Protein AF-A0A4Y2NHK0-F1 (afdb_monomer_lite)

Sequence (115 aa):
MLVKDMIKAMDRNEKLEVSVLVAINYVHKSWNSVSLQSVSNCFRHAGFIANAESEEILREDPEPLATLLQISNDKGCSVNDVNVFVNIDNDIAICSQATVKALISEFLEENKTVQ

Structure (mmCIF, N/CA/C/O backbone):
data_AF-A0A4Y2NHK0-F1
#
_entry.id   AF-A0A4Y2NHK0-F1
#
loop_
_atom_site.group_PDB
_atom_site.id
_atom_site.type_symbol
_atom_site.label_atom_id
_atom_site.label_alt_id
_atom_site.label_comp_id
_atom_site.label_asym_id
_atom_site.label_entity_id
_atom_site.label_seq_id
_atom_site.pdbx_PDB_ins_code
_atom_site.Cartn_x
_atom_site.Cartn_y
_atom_site.Cartn_z
_atom_site.occupancy
_atom_site.B_iso_or_equiv
_atom_site.auth_seq_id
_atom_site.auth_comp_id
_atom_site.auth_asym_id
_atom_site.auth_atom_id
_atom_site.pdbx_PDB_model_num
ATOM 1 N N . MET A 1 1 ? -1.826 -5.355 12.216 1.00 85.12 1 MET A N 1
ATOM 2 C CA . MET A 1 1 ? -1.639 -5.144 10.757 1.00 85.12 1 MET A CA 1
ATOM 3 C C . MET A 1 1 ? -3.022 -4.846 10.239 1.00 85.12 1 MET A C 1
ATOM 5 O O . MET A 1 1 ? -3.913 -5.582 10.644 1.00 85.12 1 MET A O 1
ATOM 9 N N . LEU A 1 2 ? -3.210 -3.794 9.438 1.00 93.81 2 LEU A N 1
ATOM 10 C CA . LEU A 1 2 ? -4.528 -3.194 9.181 1.00 93.81 2 LEU A CA 1
ATOM 11 C C . LEU A 1 2 ? -5.643 -4.228 8.954 1.00 93.81 2 LEU A C 1
ATOM 13 O O . LEU A 1 2 ? -6.621 -4.235 9.690 1.00 93.81 2 LEU A O 1
ATOM 17 N N . VAL A 1 3 ? -5.437 -5.170 8.030 1.00 93.31 3 VAL A N 1
ATOM 18 C CA . VAL A 1 3 ? -6.416 -6.224 7.705 1.00 93.31 3 VAL A CA 1
ATOM 19 C C . VAL A 1 3 ? -6.776 -7.092 8.916 1.00 93.31 3 VAL A C 1
ATOM 21 O O . VAL A 1 3 ? -7.946 -7.355 9.164 1.00 93.31 3 VAL A O 1
ATOM 24 N N . LYS A 1 4 ? -5.794 -7.504 9.726 1.00 93.06 4 LYS A N 1
ATOM 25 C CA . LYS A 1 4 ? -6.037 -8.307 10.938 1.00 93.06 4 LYS A CA 1
ATOM 26 C C . LYS A 1 4 ? -6.856 -7.537 11.973 1.00 93.06 4 LYS A C 1
ATOM 28 O O . LYS A 1 4 ? -7.693 -8.122 12.652 1.00 93.06 4 LYS A O 1
ATOM 33 N N . ASP A 1 5 ? -6.585 -6.246 12.117 1.00 95.06 5 ASP A N 1
ATOM 34 C CA . ASP A 1 5 ? -7.271 -5.402 13.094 1.00 95.06 5 ASP A CA 1
ATOM 35 C C . ASP A 1 5 ? -8.695 -5.062 12.610 1.00 95.06 5 ASP A C 1
ATOM 37 O O . ASP A 1 5 ? -9.623 -5.045 13.416 1.00 95.06 5 ASP A O 1
ATOM 41 N N . MET A 1 6 ? -8.888 -4.936 11.292 1.00 96.06 6 MET A N 1
ATOM 42 C CA . MET A 1 6 ? -10.195 -4.815 10.641 1.00 96.06 6 MET A CA 1
ATOM 43 C C . MET A 1 6 ? -11.053 -6.073 10.815 1.00 96.06 6 MET A C 1
ATOM 45 O O . MET A 1 6 ? -12.192 -5.954 11.252 1.00 96.06 6 MET A O 1
ATOM 49 N N . ILE A 1 7 ? -10.504 -7.269 10.559 1.00 97.06 7 ILE A N 1
ATOM 50 C CA . ILE A 1 7 ? -11.217 -8.544 10.774 1.00 97.06 7 ILE A CA 1
ATOM 51 C C . ILE A 1 7 ? -11.678 -8.649 12.229 1.00 97.06 7 ILE A C 1
ATOM 53 O O . ILE A 1 7 ? -12.846 -8.893 12.495 1.00 97.06 7 ILE A O 1
ATOM 57 N N . LYS A 1 8 ? -10.790 -8.357 13.184 1.00 97.00 8 LYS A N 1
ATOM 58 C CA . LYS A 1 8 ? -11.145 -8.371 14.607 1.00 97.00 8 LYS A CA 1
ATOM 59 C C . LYS A 1 8 ? -12.268 -7.393 14.959 1.00 97.00 8 LYS A C 1
ATOM 61 O O . LYS A 1 8 ? -13.030 -7.679 15.875 1.00 97.00 8 LYS A O 1
ATOM 66 N N . ALA A 1 9 ? -12.311 -6.215 14.336 1.00 97.00 9 ALA A N 1
ATOM 67 C CA . ALA A 1 9 ? -13.390 -5.253 14.553 1.00 97.00 9 ALA A CA 1
ATOM 68 C C . ALA A 1 9 ? -14.711 -5.780 13.976 1.00 97.00 9 ALA A C 1
ATOM 70 O O . ALA A 1 9 ? -15.726 -5.752 14.665 1.00 97.00 9 ALA A O 1
ATOM 71 N N . MET A 1 10 ? -14.673 -6.369 12.776 1.00 96.94 10 MET A N 1
ATOM 72 C CA . MET A 1 10 ? -15.831 -7.025 12.162 1.00 96.94 10 MET A CA 1
ATOM 73 C C . MET A 1 10 ? -16.367 -8.182 13.012 1.00 96.94 10 MET A C 1
ATOM 75 O O . MET A 1 10 ? -17.573 -8.262 13.216 1.00 96.94 10 MET A O 1
ATOM 79 N N . ASP A 1 11 ? -15.491 -9.024 13.568 1.00 97.94 11 ASP A N 1
ATOM 80 C CA . ASP A 1 11 ? -15.881 -10.137 14.447 1.00 97.94 11 ASP A CA 1
ATOM 81 C C . ASP A 1 11 ? -16.607 -9.651 15.713 1.00 97.94 11 ASP A C 1
ATOM 83 O O . ASP A 1 11 ? -17.450 -10.355 16.266 1.00 97.94 11 ASP A O 1
ATOM 87 N N . ARG A 1 12 ? -16.296 -8.431 16.172 1.00 97.50 12 ARG A N 1
ATOM 88 C CA . ARG A 1 12 ? -16.986 -7.764 17.288 1.00 97.50 12 ARG A CA 1
ATOM 89 C C . ARG A 1 12 ? -18.175 -6.907 16.846 1.00 97.50 12 ARG A C 1
ATOM 91 O O . ARG A 1 12 ? -18.821 -6.300 17.692 1.00 97.50 12 ARG A O 1
ATOM 98 N N . ASN A 1 13 ? -18.476 -6.865 15.548 1.00 96.44 13 ASN A N 1
ATOM 99 C CA . ASN A 1 13 ? -19.474 -5.988 14.939 1.00 96.44 13 ASN A CA 1
ATOM 100 C C . ASN A 1 13 ? -19.243 -4.492 15.251 1.00 96.44 13 ASN A C 1
ATOM 102 O O . ASN A 1 13 ? -20.179 -3.719 15.449 1.00 96.44 13 ASN A O 1
ATOM 106 N N . GLU A 1 14 ? -17.972 -4.091 15.308 1.00 96.88 14 GLU A N 1
ATOM 107 C CA . GLU A 1 14 ? -17.506 -2.732 15.578 1.00 96.88 14 GLU A CA 1
ATOM 108 C C . GLU A 1 14 ? -16.904 -2.096 14.319 1.00 96.88 14 GLU A C 1
ATOM 110 O O . GLU A 1 14 ? -16.338 -2.768 13.452 1.00 96.88 14 GLU A O 1
ATOM 115 N N . LYS A 1 15 ? -16.950 -0.762 14.246 1.00 94.94 15 LYS A N 1
ATOM 116 C CA . LYS A 1 15 ? -16.211 -0.005 13.234 1.00 94.94 15 LYS A CA 1
ATOM 117 C C . LYS A 1 15 ? -14.749 0.134 13.660 1.00 94.94 15 LYS A C 1
ATOM 119 O O . LYS A 1 15 ? -14.462 0.502 14.796 1.00 94.94 15 LYS A O 1
ATOM 124 N N . LEU A 1 16 ? -13.820 -0.110 12.736 1.00 96.25 16 LEU A N 1
ATOM 125 C CA . LEU A 1 16 ? -12.407 0.177 12.972 1.00 96.25 16 LEU A CA 1
ATOM 126 C C . LEU A 1 16 ? -12.160 1.687 12.859 1.00 96.25 16 LEU A C 1
ATOM 128 O O . LEU A 1 16 ? -12.289 2.262 11.778 1.00 96.25 16 LEU A O 1
ATOM 132 N N . GLU A 1 17 ? -11.754 2.311 13.960 1.00 95.44 17 GLU A N 1
ATOM 133 C CA . GLU A 1 17 ? -11.247 3.683 13.966 1.00 95.44 17 GLU A CA 1
ATOM 134 C C . GLU A 1 17 ? -9.717 3.685 13.959 1.00 95.44 17 GLU A C 1
ATOM 136 O O . GLU A 1 17 ? -9.068 2.992 14.744 1.00 95.44 17 GLU A O 1
ATOM 141 N N . VAL A 1 18 ? -9.128 4.459 13.044 1.00 95.12 18 VAL A N 1
ATOM 142 C CA . VAL A 1 18 ? -7.677 4.526 12.838 1.00 95.12 18 VAL A CA 1
ATOM 143 C C . VAL A 1 18 ? -7.250 5.986 12.833 1.00 95.12 18 VAL A C 1
ATOM 145 O O . VAL A 1 18 ? -7.690 6.763 11.989 1.00 95.12 18 VAL A O 1
ATOM 148 N N . SER A 1 19 ? -6.369 6.366 13.758 1.00 97.12 19 SER A N 1
ATOM 149 C CA . SER A 1 19 ? -5.748 7.691 13.738 1.00 97.12 19 SER A CA 1
ATOM 150 C C . SER A 1 19 ? -4.664 7.777 12.662 1.00 97.12 19 SER A C 1
ATOM 152 O O . SER A 1 19 ? -4.089 6.764 12.257 1.00 97.12 19 SER A O 1
ATOM 154 N N . VAL A 1 20 ? -4.319 8.999 12.243 1.00 97.31 20 VAL A N 1
ATOM 155 C CA . VAL A 1 20 ? -3.266 9.245 11.239 1.00 97.31 20 VAL A CA 1
ATOM 156 C C . VAL A 1 20 ? -1.949 8.556 11.619 1.00 97.31 20 VAL A C 1
ATOM 158 O O . VAL A 1 20 ? -1.335 7.890 10.789 1.00 97.31 20 VAL A O 1
ATOM 161 N N . LEU A 1 21 ? -1.542 8.634 12.889 1.00 96.88 21 LEU A N 1
ATOM 162 C CA . LEU A 1 21 ? -0.309 8.001 13.366 1.00 96.88 21 LEU A CA 1
ATOM 163 C C . LEU A 1 21 ? -0.354 6.468 13.248 1.00 96.88 21 LEU A C 1
ATOM 165 O O . LEU A 1 21 ? 0.633 5.839 12.861 1.00 96.88 21 LEU A O 1
ATOM 169 N N . VAL A 1 22 ? -1.501 5.856 13.555 1.00 95.88 22 VAL A N 1
ATOM 170 C CA . VAL A 1 22 ? -1.682 4.404 13.429 1.00 95.88 22 VAL A CA 1
ATOM 171 C C . VAL A 1 22 ? -1.677 3.988 11.956 1.00 95.88 22 VAL A C 1
ATOM 173 O O . VAL A 1 22 ? -1.050 2.983 11.619 1.00 95.88 22 VAL A O 1
ATOM 176 N N . ALA A 1 23 ? -2.288 4.781 11.071 1.00 96.00 23 ALA A N 1
ATOM 177 C CA . ALA A 1 23 ? -2.248 4.551 9.629 1.00 96.00 23 ALA A CA 1
ATOM 178 C C . ALA A 1 23 ? -0.808 4.581 9.086 1.00 96.00 23 ALA A C 1
ATOM 180 O O . ALA A 1 23 ? -0.395 3.641 8.407 1.00 96.00 23 ALA A O 1
ATOM 181 N N . ILE A 1 24 ? -0.008 5.587 9.463 1.00 96.81 24 ILE A N 1
ATOM 182 C CA . ILE A 1 24 ? 1.414 5.679 9.083 1.00 96.81 24 ILE A CA 1
ATOM 183 C C . ILE A 1 24 ? 2.184 4.444 9.562 1.00 96.81 24 ILE A C 1
ATOM 185 O O . ILE A 1 24 ? 2.946 3.842 8.806 1.00 96.81 24 ILE A O 1
ATOM 189 N N . ASN A 1 25 ? 1.951 4.009 10.801 1.00 95.56 25 ASN A N 1
ATOM 190 C CA . ASN A 1 25 ? 2.588 2.810 11.337 1.00 95.56 25 ASN A CA 1
ATOM 191 C C . ASN A 1 25 ? 2.182 1.535 10.572 1.00 95.56 25 ASN A C 1
ATOM 193 O O . ASN A 1 25 ? 3.010 0.641 10.387 1.00 95.56 25 ASN A O 1
ATOM 197 N N . TYR A 1 26 ? 0.931 1.428 10.109 1.00 96.00 26 TYR A N 1
ATOM 198 C CA . TYR A 1 26 ? 0.518 0.320 9.246 1.00 96.00 26 TYR A CA 1
ATOM 199 C C . TYR A 1 26 ? 1.239 0.335 7.903 1.00 96.00 26 TYR A C 1
ATOM 201 O O . TYR A 1 26 ? 1.706 -0.725 7.483 1.00 96.00 26 TYR A O 1
ATOM 209 N N . VAL A 1 27 ? 1.374 1.499 7.263 1.00 94.44 27 VAL A N 1
ATOM 210 C CA . VAL A 1 27 ? 2.118 1.641 6.002 1.00 94.44 27 VAL A CA 1
ATOM 211 C C . VAL A 1 27 ? 3.574 1.234 6.201 1.00 94.44 27 VAL A C 1
ATOM 213 O O . VAL A 1 27 ? 4.055 0.359 5.489 1.00 94.44 27 VAL A O 1
ATOM 216 N N . HIS A 1 28 ? 4.239 1.772 7.226 1.00 94.75 28 HIS A N 1
ATOM 217 C CA . HIS A 1 28 ? 5.633 1.455 7.536 1.00 94.75 28 HIS A CA 1
ATOM 218 C C . HIS A 1 28 ? 5.855 -0.050 7.749 1.00 94.75 28 HIS A C 1
ATOM 220 O O . HIS A 1 28 ? 6.745 -0.650 7.151 1.00 94.75 28 HIS A O 1
ATOM 226 N N . LYS A 1 29 ? 5.008 -0.696 8.562 1.00 92.38 29 LYS A N 1
ATOM 227 C CA . LYS A 1 29 ? 5.100 -2.145 8.798 1.00 92.38 29 LYS A CA 1
ATOM 228 C C . LYS A 1 29 ? 4.831 -2.964 7.539 1.00 92.38 29 LYS A C 1
ATOM 230 O O . LYS A 1 29 ? 5.487 -3.980 7.342 1.00 92.38 29 LYS A O 1
ATOM 235 N N . SER A 1 30 ? 3.870 -2.540 6.721 1.00 91.12 30 SER A N 1
ATOM 236 C CA . SER A 1 30 ? 3.527 -3.239 5.480 1.00 91.12 30 SER A CA 1
ATOM 237 C C . SER A 1 30 ? 4.676 -3.135 4.483 1.00 91.12 30 SER A C 1
ATOM 239 O O . SER A 1 30 ? 5.117 -4.158 3.970 1.00 91.12 30 SER A O 1
ATOM 241 N N . TRP A 1 31 ? 5.229 -1.935 4.293 1.00 91.75 31 TRP A N 1
ATOM 242 C CA . TRP A 1 31 ? 6.360 -1.694 3.400 1.00 91.75 31 TRP A CA 1
ATOM 243 C C . TRP A 1 31 ? 7.594 -2.506 3.793 1.00 91.75 31 TRP A C 1
ATOM 245 O O . TRP A 1 31 ? 8.149 -3.215 2.963 1.00 91.75 31 TRP A O 1
ATOM 255 N N . ASN A 1 32 ? 7.955 -2.514 5.077 1.00 92.75 32 ASN A N 1
ATOM 256 C CA . ASN A 1 32 ? 9.109 -3.281 5.559 1.00 92.75 32 ASN A CA 1
ATOM 257 C C . ASN A 1 32 ? 8.932 -4.805 5.462 1.00 92.75 32 ASN A C 1
ATOM 259 O O . ASN A 1 32 ? 9.895 -5.543 5.644 1.00 92.75 32 ASN A O 1
ATOM 263 N N . SER A 1 33 ? 7.713 -5.288 5.214 1.00 88.94 33 SER A N 1
ATOM 264 C CA . SER A 1 33 ? 7.444 -6.708 4.963 1.00 88.94 33 SER A CA 1
ATOM 265 C C . SER A 1 33 ? 7.453 -7.077 3.476 1.00 88.94 33 SER A C 1
ATOM 267 O O . SER A 1 33 ? 7.381 -8.260 3.140 1.00 88.94 33 SER A O 1
ATOM 269 N N . VAL A 1 34 ? 7.541 -6.089 2.578 1.00 90.12 34 VAL A N 1
ATOM 270 C CA . VAL A 1 34 ? 7.663 -6.323 1.138 1.00 90.12 34 VAL A CA 1
ATOM 271 C C . VAL A 1 34 ? 9.075 -6.816 0.839 1.00 90.12 34 VAL A C 1
ATOM 273 O O . VAL A 1 34 ? 10.059 -6.139 1.120 1.00 90.12 34 VAL A O 1
ATOM 276 N N . SER A 1 35 ? 9.170 -8.004 0.248 1.00 90.06 35 SER A N 1
ATOM 277 C CA . SER A 1 35 ? 10.423 -8.549 -0.267 1.00 90.06 35 SER A CA 1
ATOM 278 C C . SER A 1 35 ? 10.536 -8.328 -1.773 1.00 90.06 35 SER A C 1
ATOM 280 O O . SER A 1 35 ? 9.538 -8.108 -2.465 1.00 90.06 35 SER A O 1
ATOM 282 N N . LEU A 1 36 ? 11.751 -8.472 -2.299 1.00 87.94 36 LEU A N 1
ATOM 283 C CA . LEU A 1 36 ? 12.018 -8.459 -3.738 1.00 87.94 36 LEU A CA 1
ATOM 284 C C . LEU A 1 36 ? 11.156 -9.485 -4.492 1.00 87.94 36 LEU A C 1
ATOM 286 O O . LEU A 1 36 ? 10.620 -9.192 -5.559 1.00 87.94 36 LEU A O 1
ATOM 290 N N . GLN A 1 37 ? 10.933 -10.656 -3.886 1.00 88.56 37 GLN A N 1
ATOM 291 C CA . GLN A 1 37 ? 10.048 -11.681 -4.433 1.00 88.56 37 GLN A CA 1
ATOM 292 C C . GLN A 1 37 ? 8.594 -11.202 -4.521 1.00 88.56 37 GLN A C 1
ATOM 294 O O . GLN A 1 37 ? 7.924 -11.458 -5.521 1.00 88.56 37 GLN A O 1
ATOM 299 N N . SER A 1 38 ? 8.098 -10.503 -3.494 1.00 88.31 38 SER A N 1
ATOM 300 C CA . SER A 1 38 ? 6.746 -9.935 -3.505 1.00 88.31 38 SER A CA 1
ATOM 301 C C . SER A 1 38 ? 6.593 -8.890 -4.611 1.00 88.31 38 SER A C 1
ATOM 303 O O . SER A 1 38 ? 5.593 -8.915 -5.322 1.00 88.31 38 SER A O 1
ATOM 305 N N . VAL A 1 39 ? 7.597 -8.030 -4.812 1.00 87.38 39 VAL A N 1
ATOM 306 C CA . VAL A 1 39 ? 7.610 -7.051 -5.913 1.00 87.38 39 VAL A CA 1
ATOM 307 C C . VAL A 1 39 ? 7.610 -7.759 -7.269 1.00 87.38 39 VAL A C 1
ATOM 309 O O . VAL A 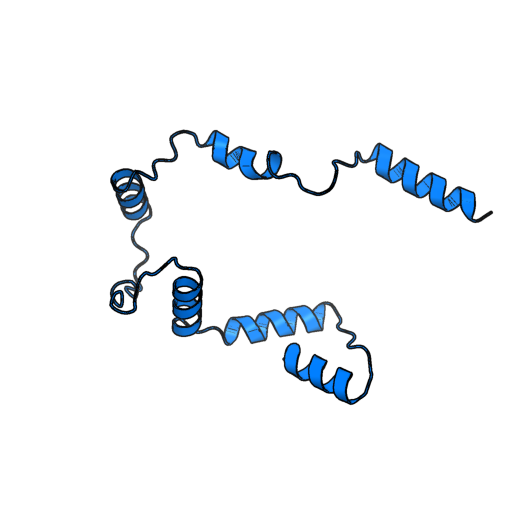1 39 ? 6.740 -7.488 -8.094 1.00 87.38 39 VAL A O 1
ATOM 312 N N . SER A 1 40 ? 8.512 -8.720 -7.479 1.00 84.19 40 SER A N 1
ATOM 313 C CA . SER A 1 40 ? 8.587 -9.509 -8.717 1.00 84.19 40 SER A CA 1
ATOM 314 C C . SER A 1 40 ? 7.253 -10.199 -9.043 1.00 84.19 40 SER A C 1
ATOM 316 O O . SER A 1 40 ? 6.750 -10.120 -10.167 1.00 84.19 40 SER A O 1
ATOM 318 N N . ASN A 1 41 ? 6.603 -10.792 -8.036 1.00 86.00 41 ASN A N 1
ATOM 319 C CA . ASN A 1 41 ? 5.283 -11.400 -8.189 1.00 86.00 41 ASN A CA 1
ATOM 320 C C . ASN A 1 41 ? 4.213 -10.390 -8.634 1.00 86.00 41 ASN A C 1
ATOM 322 O O . ASN A 1 41 ? 3.407 -10.722 -9.503 1.00 86.00 41 ASN A O 1
ATOM 326 N N . CYS A 1 42 ? 4.216 -9.168 -8.090 1.00 86.12 42 CYS A N 1
ATOM 327 C CA . CYS A 1 42 ? 3.294 -8.109 -8.507 1.00 86.12 42 CYS A CA 1
ATOM 328 C C . CYS A 1 42 ? 3.491 -7.724 -9.980 1.00 86.12 42 CYS A C 1
ATOM 330 O O . CYS A 1 42 ? 2.516 -7.686 -10.728 1.00 86.12 42 CYS A O 1
ATOM 332 N N . PHE A 1 43 ? 4.734 -7.496 -10.417 1.00 84.19 43 PHE A N 1
ATOM 333 C CA . PHE A 1 43 ? 5.034 -7.154 -11.814 1.00 84.19 43 PHE A CA 1
ATOM 334 C C . PHE A 1 43 ? 4.628 -8.273 -12.780 1.00 84.19 43 PHE A C 1
ATOM 336 O O . PHE A 1 43 ? 4.043 -8.010 -13.831 1.00 84.19 43 PHE A O 1
ATOM 343 N N . ARG A 1 44 ? 4.859 -9.532 -12.394 1.00 84.12 44 ARG A N 1
ATOM 344 C CA . ARG A 1 44 ? 4.404 -10.702 -13.151 1.00 84.12 44 ARG A CA 1
ATOM 345 C C . ARG A 1 44 ? 2.879 -10.766 -13.264 1.00 84.12 44 ARG A C 1
ATOM 347 O O . ARG A 1 44 ? 2.365 -10.950 -14.361 1.00 84.12 44 ARG A O 1
ATOM 354 N N . HIS A 1 45 ? 2.142 -10.593 -12.166 1.00 84.69 45 HIS A N 1
ATOM 355 C CA . HIS A 1 45 ? 0.673 -10.633 -12.193 1.00 84.69 45 HIS A CA 1
ATOM 356 C C . HIS A 1 45 ? 0.032 -9.450 -12.920 1.00 84.69 45 HIS A C 1
ATOM 358 O O . HIS A 1 45 ? -1.033 -9.613 -13.507 1.00 84.69 45 HIS A O 1
ATOM 364 N N . ALA A 1 46 ? 0.685 -8.290 -12.933 1.00 85.44 46 ALA A N 1
ATOM 365 C CA . ALA A 1 46 ? 0.259 -7.144 -13.729 1.00 85.44 46 ALA A CA 1
ATOM 366 C C . ALA A 1 46 ? 0.583 -7.287 -15.232 1.00 85.44 46 ALA A C 1
ATOM 368 O O . ALA A 1 46 ? 0.223 -6.416 -16.017 1.00 85.44 46 ALA A O 1
ATOM 369 N N . GLY A 1 47 ? 1.242 -8.378 -15.644 1.00 80.12 47 GLY A N 1
ATOM 370 C CA . GLY A 1 47 ? 1.563 -8.656 -17.045 1.00 80.12 47 GLY A CA 1
ATOM 371 C C . GLY A 1 47 ? 2.818 -7.951 -17.564 1.00 80.12 47 GLY A C 1
ATOM 372 O O . GLY A 1 47 ? 3.092 -8.021 -18.758 1.00 80.12 47 GLY A O 1
ATOM 373 N N . PHE A 1 48 ? 3.605 -7.308 -16.693 1.00 77.75 48 PHE A N 1
ATOM 374 C CA . PHE A 1 48 ? 4.877 -6.684 -17.080 1.00 77.75 48 PHE A CA 1
ATOM 375 C C . PHE A 1 48 ? 5.993 -7.709 -17.320 1.00 77.75 48 PHE A C 1
ATOM 377 O O . PHE A 1 48 ? 6.937 -7.419 -18.047 1.00 77.75 48 PHE A O 1
ATOM 384 N N . ILE A 1 49 ? 5.893 -8.902 -16.723 1.00 72.38 49 ILE A N 1
ATOM 385 C CA . ILE A 1 49 ? 6.856 -9.997 -16.910 1.00 72.38 49 ILE A CA 1
ATOM 386 C C . ILE A 1 49 ? 6.115 -11.202 -17.495 1.00 72.38 49 ILE A C 1
ATOM 388 O O . ILE A 1 49 ? 5.293 -11.824 -16.818 1.00 72.38 49 ILE A O 1
ATOM 392 N N . ALA A 1 50 ? 6.411 -11.535 -18.753 1.00 59.41 50 ALA A N 1
ATOM 393 C CA . ALA A 1 50 ? 5.880 -12.714 -19.427 1.00 59.41 50 ALA A CA 1
ATOM 394 C C . ALA A 1 50 ? 6.712 -13.953 -19.048 1.00 59.41 50 ALA A C 1
ATOM 396 O O . ALA A 1 50 ? 7.803 -14.154 -19.565 1.00 59.41 50 ALA A O 1
ATOM 397 N N . ASN A 1 51 ? 6.163 -14.791 -18.163 1.00 59.62 51 ASN A N 1
ATOM 398 C CA . ASN A 1 51 ? 6.713 -16.077 -17.713 1.00 59.62 51 ASN A CA 1
ATOM 399 C C . ASN A 1 51 ? 8.042 -16.048 -16.922 1.00 59.62 51 ASN A C 1
ATOM 401 O O . ASN A 1 51 ? 8.866 -15.145 -17.002 1.00 59.62 51 ASN A O 1
ATOM 405 N N . ALA A 1 52 ? 8.195 -17.071 -16.075 1.00 53.72 52 ALA A N 1
ATOM 406 C CA . ALA A 1 52 ? 9.151 -17.167 -14.969 1.00 53.72 52 ALA A CA 1
ATOM 407 C C . ALA A 1 52 ? 10.621 -17.415 -15.367 1.00 53.72 52 ALA A C 1
ATOM 409 O O . ALA A 1 52 ? 11.441 -17.653 -14.490 1.00 53.72 52 ALA A O 1
ATOM 410 N N . GLU A 1 53 ? 10.966 -17.360 -16.653 1.00 51.22 53 GLU A N 1
ATOM 411 C CA . GLU A 1 53 ? 12.347 -17.586 -17.118 1.00 51.22 53 GLU A CA 1
ATOM 412 C C . GLU A 1 53 ? 13.207 -16.311 -17.081 1.00 51.22 53 GLU A C 1
ATOM 414 O O . GLU A 1 53 ? 14.416 -16.353 -17.273 1.00 51.22 53 GLU A O 1
ATOM 419 N N . SER A 1 54 ? 12.599 -15.167 -16.765 1.00 53.56 54 SER A N 1
ATOM 420 C CA . SER A 1 54 ? 13.276 -13.883 -16.585 1.00 53.56 54 SER A CA 1
ATOM 421 C C . SER A 1 54 ? 13.835 -13.731 -15.155 1.00 53.56 54 SER A C 1
ATOM 423 O O . SER A 1 54 ? 13.517 -12.771 -14.450 1.00 53.56 54 SER A O 1
ATOM 425 N N . GLU A 1 55 ? 14.675 -14.663 -14.698 1.00 50.34 55 GLU A N 1
ATOM 426 C CA . GLU A 1 55 ? 15.479 -14.472 -13.471 1.00 50.34 55 GLU A CA 1
ATOM 42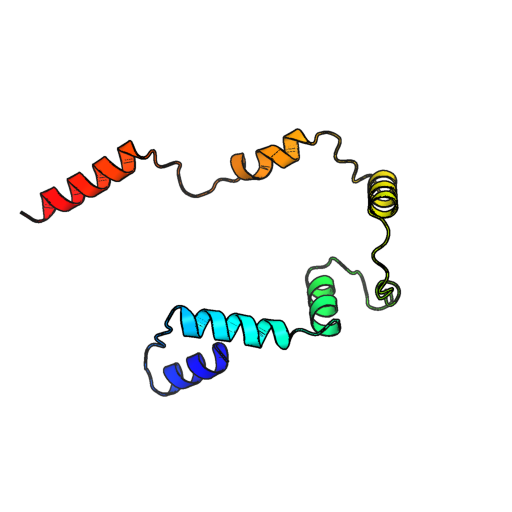7 C C . GLU A 1 55 ? 16.614 -13.443 -13.659 1.00 50.34 55 GLU A C 1
ATOM 429 O O . GLU A 1 55 ? 17.266 -13.045 -12.696 1.00 50.34 55 GLU A O 1
ATOM 434 N N . GLU A 1 56 ? 16.836 -12.946 -14.879 1.00 50.91 56 GLU A N 1
ATOM 435 C CA . GLU A 1 56 ? 17.990 -12.094 -15.195 1.00 50.91 56 GLU A CA 1
ATOM 436 C C . GLU A 1 56 ? 17.853 -10.621 -14.752 1.00 50.91 56 GLU A C 1
ATOM 438 O O . GLU A 1 56 ? 18.820 -9.867 -14.815 1.00 50.91 56 GLU A O 1
ATOM 443 N N . ILE A 1 57 ? 16.688 -10.195 -14.244 1.00 51.41 57 ILE A N 1
ATOM 444 C CA . ILE A 1 57 ? 16.451 -8.789 -13.845 1.00 51.41 57 ILE A CA 1
ATOM 445 C C . ILE A 1 57 ? 16.966 -8.492 -12.420 1.00 51.41 57 ILE A C 1
ATOM 447 O O . ILE A 1 57 ? 17.005 -7.343 -11.993 1.00 51.41 57 ILE A O 1
ATOM 451 N N . LEU A 1 58 ? 17.430 -9.495 -11.668 1.00 47.62 58 LEU A N 1
ATOM 452 C CA . LEU A 1 58 ? 17.960 -9.301 -10.310 1.00 47.62 58 LEU A CA 1
ATOM 453 C C . LEU A 1 58 ? 19.441 -8.889 -10.270 1.00 47.62 58 LEU A C 1
ATOM 455 O O . LEU A 1 58 ? 20.139 -9.195 -9.303 1.00 47.62 58 LEU A O 1
ATOM 459 N N . ARG A 1 59 ? 19.952 -8.198 -11.296 1.00 51.47 59 ARG A N 1
ATOM 460 C CA . ARG A 1 59 ? 21.234 -7.502 -11.141 1.00 51.47 59 ARG A CA 1
ATOM 461 C C . ARG A 1 59 ? 20.976 -6.227 -10.347 1.00 51.47 59 ARG A C 1
ATOM 463 O O . ARG A 1 59 ? 20.309 -5.314 -10.809 1.00 51.47 59 ARG A O 1
ATOM 470 N N . GLU A 1 60 ? 21.499 -6.220 -9.127 1.00 51.62 60 GLU A N 1
ATOM 471 C CA . GLU A 1 60 ? 21.419 -5.144 -8.132 1.00 51.62 60 GLU A CA 1
ATOM 472 C C . GLU A 1 60 ? 22.141 -3.850 -8.544 1.00 51.62 60 GLU A C 1
ATOM 474 O O . GLU A 1 60 ? 22.120 -2.871 -7.800 1.00 51.62 60 GLU A O 1
ATOM 479 N N . ASP A 1 61 ? 22.761 -3.821 -9.723 1.00 59.41 61 ASP A N 1
ATOM 480 C CA . ASP A 1 61 ? 23.342 -2.605 -10.263 1.00 59.41 61 ASP A CA 1
ATOM 481 C C . ASP A 1 61 ? 22.255 -1.827 -11.010 1.00 59.41 61 ASP A C 1
ATOM 483 O O . ASP A 1 61 ? 21.736 -2.323 -12.015 1.00 59.41 61 ASP A O 1
ATOM 487 N N . PRO A 1 62 ? 21.895 -0.606 -10.568 1.00 60.09 62 PRO A N 1
ATOM 488 C CA . PRO A 1 62 ? 21.053 0.253 -11.378 1.00 60.09 62 PRO A CA 1
ATOM 489 C C . PRO A 1 62 ? 21.799 0.510 -12.687 1.00 60.09 62 PRO A C 1
ATOM 491 O O . PRO A 1 62 ? 22.820 1.204 -12.700 1.00 60.09 62 PRO A O 1
ATOM 494 N N . GLU A 1 63 ? 21.313 -0.071 -13.788 1.00 67.44 63 GLU A N 1
ATOM 495 C CA . GLU A 1 63 ? 21.817 0.277 -15.110 1.00 67.44 63 GLU A CA 1
ATOM 496 C C . GLU A 1 63 ? 21.793 1.806 -15.239 1.00 67.44 63 GLU A C 1
ATOM 498 O O . GLU A 1 63 ? 20.779 2.435 -14.905 1.00 67.44 63 GLU A O 1
ATOM 503 N N . PRO A 1 64 ? 22.897 2.437 -15.679 1.00 79.06 64 PRO A N 1
ATOM 504 C CA . PRO A 1 64 ? 22.930 3.876 -15.858 1.00 79.06 64 PRO A CA 1
ATOM 505 C C . PRO A 1 64 ? 21.737 4.326 -16.701 1.00 79.06 64 PRO A C 1
ATOM 507 O O . PRO A 1 64 ? 21.411 3.696 -17.705 1.00 79.06 64 PRO A O 1
ATOM 510 N N . LEU A 1 65 ? 21.112 5.447 -16.331 1.00 69.88 65 LEU A N 1
ATOM 511 C CA . LEU A 1 65 ? 19.938 5.988 -17.029 1.00 69.88 65 LEU A CA 1
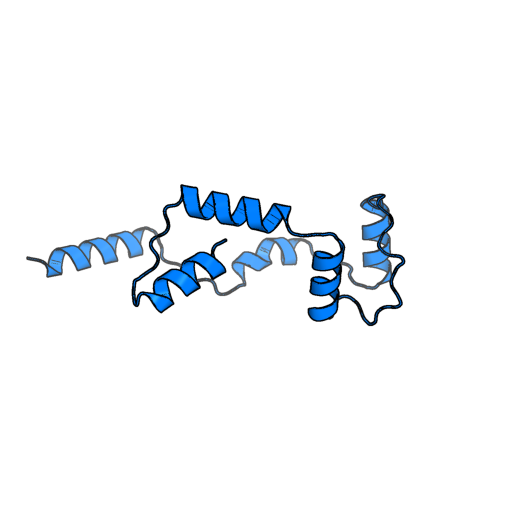ATOM 512 C C . LEU A 1 65 ? 20.146 6.080 -18.553 1.00 69.88 65 LEU A C 1
ATOM 514 O O . LEU A 1 65 ? 19.211 5.875 -19.320 1.00 69.88 65 LEU A O 1
ATOM 518 N N . ALA A 1 66 ? 21.382 6.335 -18.990 1.00 74.19 66 ALA A N 1
ATOM 519 C CA . ALA A 1 66 ? 21.770 6.336 -20.397 1.00 74.19 66 ALA A CA 1
ATOM 520 C C . ALA A 1 66 ? 21.489 4.996 -21.109 1.00 74.19 66 ALA A C 1
ATOM 522 O O . ALA A 1 66 ? 20.968 5.000 -22.222 1.00 74.19 66 ALA A O 1
ATOM 523 N N . THR A 1 67 ? 21.774 3.865 -20.461 1.00 76.69 67 THR A N 1
ATOM 524 C CA . THR A 1 67 ? 21.529 2.516 -20.990 1.00 76.69 67 THR A CA 1
ATOM 525 C C . THR A 1 67 ? 20.032 2.236 -21.100 1.00 76.69 67 THR A C 1
ATOM 527 O O . THR A 1 67 ? 19.562 1.792 -22.146 1.00 76.69 67 THR A O 1
ATOM 530 N N . LEU A 1 68 ? 19.255 2.594 -20.072 1.00 74.06 68 LEU A N 1
ATOM 531 C CA . LEU A 1 68 ? 17.797 2.437 -20.084 1.00 74.06 68 LEU A CA 1
ATOM 532 C C . LEU A 1 68 ? 17.128 3.294 -21.171 1.00 74.06 68 LEU A C 1
ATOM 534 O O . LEU A 1 68 ? 16.216 2.826 -21.854 1.00 74.06 68 LEU A O 1
ATOM 538 N N . LEU A 1 69 ? 17.602 4.529 -21.372 1.00 72.88 69 LEU A N 1
ATOM 539 C CA . LEU A 1 69 ? 17.126 5.416 -22.439 1.00 72.88 69 LEU A CA 1
ATOM 540 C C . LEU A 1 69 ? 17.414 4.841 -23.828 1.00 72.88 69 LEU A C 1
ATOM 542 O O . LEU A 1 69 ? 16.560 4.911 -24.712 1.00 72.88 69 LEU A O 1
ATOM 546 N N . GLN A 1 70 ? 18.593 4.248 -24.014 1.00 76.00 70 GLN A N 1
ATOM 547 C CA . GLN A 1 70 ? 18.965 3.609 -25.270 1.00 76.00 70 GLN A CA 1
ATOM 548 C C . GLN A 1 70 ? 18.071 2.394 -25.558 1.00 76.00 70 GLN A C 1
ATOM 550 O O . GLN A 1 70 ? 17.469 2.326 -26.626 1.00 76.00 70 GLN A O 1
ATOM 555 N N . ILE A 1 71 ? 17.853 1.523 -24.566 1.00 76.69 71 ILE A N 1
ATOM 556 C CA . ILE A 1 71 ? 16.936 0.375 -24.672 1.00 76.69 71 ILE A CA 1
ATOM 557 C C . ILE A 1 71 ? 15.499 0.824 -24.989 1.00 76.69 71 ILE A C 1
ATOM 559 O O . ILE A 1 71 ? 14.818 0.185 -25.791 1.00 76.69 71 ILE A O 1
ATOM 563 N N . SER A 1 72 ? 15.017 1.909 -24.371 1.00 71.31 72 SER A N 1
ATOM 564 C CA . SER A 1 72 ? 13.675 2.452 -24.631 1.00 71.31 72 SER A CA 1
ATOM 565 C C . SER A 1 72 ? 13.525 2.942 -26.071 1.00 71.31 72 SER A C 1
ATOM 567 O O . SER A 1 72 ? 12.521 2.646 -26.722 1.00 71.31 72 SER A O 1
ATOM 569 N N . ASN A 1 73 ? 14.532 3.653 -26.584 1.00 73.69 73 ASN A N 1
ATOM 570 C CA . ASN A 1 73 ? 14.547 4.127 -27.966 1.00 73.69 73 ASN A CA 1
ATOM 571 C C . ASN A 1 73 ? 14.616 2.962 -28.962 1.00 73.69 73 ASN A C 1
ATOM 573 O O . ASN A 1 73 ? 13.839 2.935 -29.916 1.00 73.69 73 ASN A O 1
ATOM 577 N N . ASP A 1 74 ? 15.468 1.968 -28.702 1.00 76.25 74 ASP A N 1
ATOM 578 C CA . ASP A 1 74 ? 15.634 0.789 -29.560 1.00 76.25 74 ASP A CA 1
ATOM 579 C C . ASP A 1 74 ? 14.363 -0.078 -29.612 1.00 76.25 74 ASP A C 1
ATOM 581 O O . ASP A 1 74 ? 14.064 -0.702 -30.629 1.00 76.25 74 ASP A O 1
ATOM 585 N N . LYS A 1 75 ? 13.566 -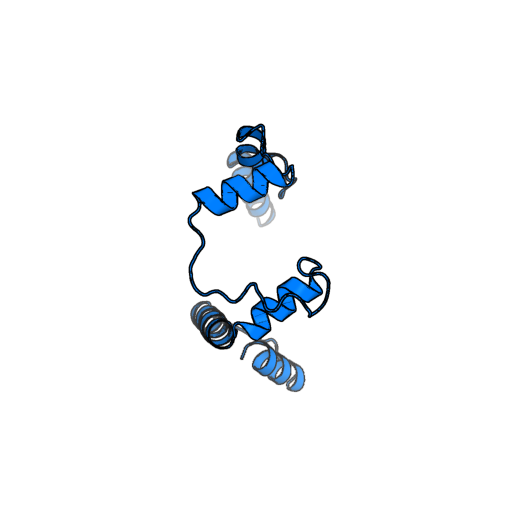0.083 -28.534 1.00 75.50 75 LYS A N 1
ATOM 586 C CA . LYS A 1 75 ? 12.263 -0.769 -28.458 1.00 75.50 75 LYS A CA 1
ATOM 587 C C . LYS A 1 75 ? 11.095 0.043 -29.034 1.00 75.50 75 LYS A C 1
ATOM 589 O O . LYS A 1 75 ? 9.952 -0.400 -28.942 1.00 75.50 75 LYS A O 1
ATOM 594 N N . GLY A 1 76 ? 11.347 1.218 -29.613 1.00 64.31 76 GLY A N 1
ATOM 595 C CA . GLY A 1 76 ? 10.305 2.079 -30.182 1.00 64.31 76 GLY A CA 1
ATOM 596 C C . GLY A 1 76 ? 9.461 2.827 -29.143 1.00 64.31 76 GLY A C 1
ATOM 597 O O . GLY A 1 76 ? 8.519 3.521 -29.517 1.00 64.31 76 GLY A O 1
ATOM 598 N N . CYS A 1 77 ? 9.821 2.763 -27.856 1.00 58.81 77 CYS A N 1
ATOM 599 C CA . CYS A 1 77 ? 9.274 3.606 -26.786 1.00 58.81 77 CYS A CA 1
ATOM 600 C C . CYS A 1 77 ? 9.982 4.970 -26.759 1.00 58.81 77 CYS A C 1
ATOM 602 O O . CYS A 1 77 ? 10.384 5.465 -25.703 1.00 58.81 77 CYS A O 1
ATOM 604 N N . SER A 1 78 ? 10.181 5.573 -27.932 1.00 64.06 78 SER A N 1
ATOM 605 C CA . SER A 1 78 ? 10.697 6.932 -28.013 1.00 64.06 78 SER A CA 1
ATOM 606 C C . SER A 1 78 ? 9.568 7.895 -27.659 1.00 64.06 78 SER A C 1
ATOM 608 O O . SER A 1 78 ? 8.565 7.993 -28.371 1.00 64.06 78 SER A O 1
ATOM 610 N N . VAL A 1 79 ? 9.705 8.589 -26.529 1.00 60.75 79 VAL A N 1
ATOM 611 C CA . VAL A 1 79 ? 8.813 9.696 -26.175 1.00 60.75 79 VAL A CA 1
ATOM 612 C C . VAL A 1 79 ? 9.223 10.879 -27.045 1.00 60.75 79 VAL A C 1
ATOM 614 O O . VAL A 1 79 ? 10.058 11.693 -26.662 1.00 60.75 79 VAL A O 1
ATOM 617 N N . ASN A 1 80 ? 8.669 10.934 -28.256 1.00 63.75 80 ASN A N 1
ATOM 618 C CA . ASN A 1 80 ? 8.993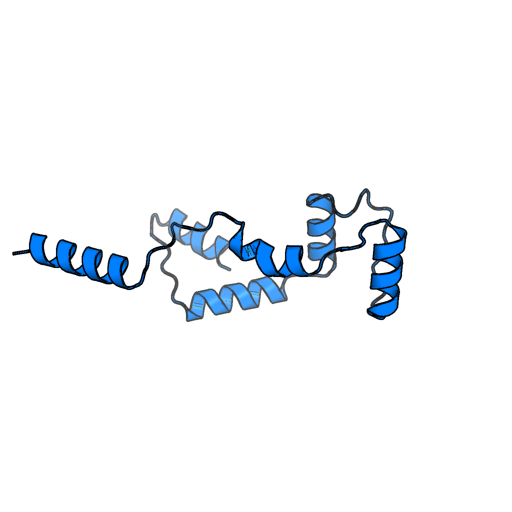 11.971 -29.239 1.00 63.75 80 ASN A CA 1
ATOM 619 C C . ASN A 1 80 ? 8.604 13.379 -28.768 1.00 63.75 80 ASN A C 1
ATOM 621 O O . ASN A 1 80 ? 9.127 14.362 -29.288 1.00 63.75 80 ASN A O 1
ATOM 625 N N . ASP A 1 81 ? 7.690 13.478 -27.802 1.00 67.25 81 ASP A N 1
ATOM 626 C CA . ASP A 1 81 ? 7.211 14.754 -27.299 1.00 67.25 81 ASP A CA 1
ATOM 627 C C . ASP A 1 81 ? 7.057 14.728 -25.775 1.00 67.25 81 ASP A C 1
ATOM 629 O O . ASP A 1 81 ? 6.092 14.206 -25.216 1.00 67.25 81 ASP A O 1
ATOM 633 N N . VAL A 1 82 ? 8.040 15.314 -25.094 1.00 66.88 82 VAL A N 1
ATOM 634 C CA . VAL A 1 82 ? 8.040 15.499 -23.637 1.00 66.88 82 VAL A CA 1
ATOM 635 C C . VAL A 1 82 ? 6.815 16.305 -23.183 1.00 66.88 82 VAL A C 1
ATOM 637 O O . VAL A 1 82 ? 6.319 16.071 -22.081 1.00 66.88 82 VAL A O 1
ATOM 640 N N . ASN A 1 83 ? 6.269 17.193 -24.027 1.00 69.25 83 ASN A N 1
ATOM 641 C CA . ASN A 1 83 ? 5.078 17.972 -23.677 1.00 69.25 83 ASN A CA 1
ATOM 642 C C . ASN A 1 83 ? 3.824 17.111 -23.551 1.00 69.25 83 ASN A C 1
ATOM 644 O O . ASN A 1 83 ? 2.910 17.504 -22.827 1.00 69.25 83 ASN A O 1
ATOM 648 N N . VAL A 1 84 ? 3.775 15.948 -24.208 1.00 68.69 84 VAL A N 1
ATOM 649 C CA . VAL A 1 84 ? 2.689 14.990 -23.981 1.00 68.69 84 VAL A CA 1
ATOM 650 C C . VAL A 1 84 ? 2.730 14.552 -22.526 1.00 68.69 84 VAL A C 1
ATOM 652 O O . VAL A 1 84 ? 1.712 14.637 -21.859 1.00 68.69 84 VAL A O 1
ATOM 655 N N . PHE A 1 85 ? 3.910 14.205 -22.000 1.00 69.00 85 PHE A N 1
ATOM 656 C CA . PHE A 1 85 ? 4.068 13.743 -20.619 1.00 69.00 85 PHE A CA 1
ATOM 657 C C . PHE A 1 85 ? 3.765 14.829 -19.580 1.00 69.00 85 PHE A C 1
ATOM 659 O O . PHE A 1 85 ? 3.120 14.556 -18.573 1.00 69.00 85 PHE A O 1
ATOM 666 N N . VAL A 1 86 ? 4.188 16.069 -19.844 1.00 75.31 86 VAL A N 1
ATOM 667 C CA . VAL A 1 86 ? 3.936 17.221 -18.958 1.00 75.31 86 VAL A CA 1
ATOM 668 C C . VAL A 1 86 ? 2.440 17.507 -18.801 1.00 75.31 86 VAL A C 1
ATOM 670 O O . VAL A 1 86 ? 2.017 17.983 -17.750 1.00 75.31 86 VAL A O 1
ATOM 673 N N . ASN A 1 87 ? 1.637 17.203 -19.823 1.00 72.44 87 ASN A N 1
ATOM 674 C CA . ASN A 1 87 ? 0.206 17.491 -19.829 1.00 72.44 87 ASN A CA 1
ATOM 675 C C . ASN A 1 87 ? -0.684 16.279 -19.522 1.00 72.44 87 ASN A C 1
ATOM 677 O O . ASN A 1 87 ? -1.896 16.459 -19.441 1.00 72.44 87 ASN A O 1
ATOM 681 N N . ILE A 1 88 ? -0.122 15.084 -19.280 1.00 74.56 88 ILE A N 1
ATOM 682 C CA . ILE A 1 88 ? -0.909 13.873 -18.968 1.00 74.56 88 ILE A CA 1
ATOM 683 C C . ILE A 1 88 ? -1.879 14.131 -17.810 1.00 74.56 88 ILE A C 1
ATOM 685 O O . ILE A 1 88 ? -3.058 13.805 -17.916 1.00 74.56 88 ILE A O 1
ATOM 689 N N . ASP A 1 89 ? -1.411 14.764 -16.733 1.00 72.31 89 ASP A N 1
ATOM 690 C CA . ASP A 1 89 ? -2.240 15.024 -15.549 1.00 72.31 89 ASP A CA 1
ATOM 691 C C . ASP A 1 89 ? -3.364 16.043 -15.813 1.00 72.31 89 ASP A C 1
ATOM 693 O O . ASP A 1 89 ? -4.373 16.038 -15.110 1.00 72.31 89 ASP A O 1
ATOM 697 N N . ASN A 1 90 ? -3.212 16.897 -16.834 1.00 71.69 90 ASN A N 1
ATOM 698 C CA . ASN A 1 90 ? -4.220 17.884 -17.232 1.00 71.69 90 ASN A CA 1
ATOM 699 C C . ASN A 1 90 ? -5.301 17.283 -18.145 1.00 71.69 90 ASN A C 1
ATOM 701 O O . ASN A 1 90 ? -6.442 17.741 -18.112 1.00 71.69 90 ASN A O 1
ATOM 705 N N . ASP A 1 91 ? -4.949 16.273 -18.946 1.00 68.12 91 ASP A N 1
ATOM 706 C CA . ASP A 1 91 ? -5.863 15.603 -19.882 1.00 68.12 91 ASP A CA 1
ATOM 707 C C . ASP A 1 91 ? -6.653 14.457 -19.224 1.00 68.12 91 ASP A C 1
ATOM 709 O O . ASP A 1 91 ? -7.681 14.009 -19.743 1.00 68.12 91 ASP A O 1
ATOM 713 N N . ILE A 1 92 ? -6.205 13.978 -18.060 1.00 71.50 92 ILE A N 1
ATOM 714 C CA . ILE A 1 92 ? -6.973 13.046 -17.237 1.00 71.50 92 ILE A CA 1
ATOM 715 C C . ILE A 1 92 ? -8.146 13.811 -16.620 1.00 71.50 92 ILE A C 1
ATOM 717 O O . ILE A 1 92 ? -7.962 14.785 -15.895 1.00 71.50 92 ILE A O 1
ATOM 721 N N . ALA A 1 93 ? -9.370 13.340 -16.866 1.00 64.50 93 ALA A N 1
ATOM 722 C CA . ALA A 1 93 ? -10.572 13.844 -16.207 1.00 64.50 93 ALA A CA 1
ATOM 723 C C . ALA A 1 93 ? -10.551 13.507 -14.702 1.00 64.50 93 ALA A C 1
ATOM 725 O O . ALA A 1 93 ? -11.186 12.559 -14.244 1.00 64.50 93 ALA A O 1
ATOM 726 N N . ILE A 1 94 ? -9.794 14.276 -13.925 1.00 66.44 94 ILE A N 1
ATOM 727 C CA . ILE A 1 94 ? -9.939 14.363 -12.473 1.00 66.44 94 ILE A CA 1
ATOM 728 C C . ILE A 1 94 ? -11.223 15.121 -12.130 1.00 66.44 94 ILE A C 1
ATOM 730 O O . ILE A 1 94 ? -11.807 15.798 -12.980 1.00 66.44 94 ILE A O 1
ATOM 734 N N . CYS A 1 95 ? -11.688 14.948 -10.885 1.00 62.81 95 CYS A N 1
ATOM 735 C CA . CYS A 1 95 ? -12.886 15.595 -10.353 1.00 62.81 95 CYS A CA 1
ATOM 736 C C . CYS A 1 95 ? -13.008 17.036 -10.860 1.00 62.81 95 CYS A C 1
ATOM 738 O O . CYS A 1 95 ? -12.019 17.769 -10.874 1.00 62.81 95 CYS A O 1
ATOM 740 N N . SER A 1 96 ? -14.224 17.400 -11.281 1.00 63.50 96 SER A N 1
ATOM 741 C CA . SER A 1 96 ? -14.593 18.692 -11.869 1.00 63.50 96 SER A CA 1
ATOM 742 C C . SER A 1 96 ? -13.736 19.850 -11.356 1.00 63.50 96 SER A C 1
ATOM 744 O O . SER A 1 96 ? -13.639 20.044 -10.144 1.00 63.50 96 SER A O 1
ATOM 746 N N . GLN A 1 97 ? -13.162 20.638 -12.268 1.00 63.81 97 GLN A N 1
ATOM 747 C CA . GLN A 1 97 ? -12.434 21.865 -11.943 1.00 63.81 97 GLN A CA 1
ATOM 748 C C . GLN A 1 97 ? -13.354 22.830 -11.175 1.00 63.81 97 GLN A C 1
ATOM 750 O O . GLN A 1 97 ? -14.120 23.597 -11.757 1.00 63.81 97 GLN A O 1
ATOM 755 N N . ALA A 1 98 ? -13.299 22.781 -9.846 1.00 69.62 98 ALA A N 1
ATOM 756 C CA . ALA A 1 98 ? -13.986 23.725 -8.986 1.00 69.62 98 ALA A CA 1
ATOM 757 C C . ALA A 1 98 ? -13.056 24.918 -8.753 1.00 69.62 98 ALA A C 1
ATOM 759 O O . ALA A 1 98 ? -12.038 24.823 -8.068 1.00 69.62 98 ALA A O 1
ATOM 760 N N . THR A 1 99 ? -13.386 26.064 -9.343 1.00 78.62 99 THR A N 1
ATOM 761 C CA . THR A 1 99 ? -12.681 27.315 -9.047 1.00 78.62 99 THR A CA 1
ATOM 762 C C . THR A 1 99 ? -12.863 27.656 -7.568 1.00 78.62 99 THR A C 1
ATOM 764 O O . THR A 1 99 ? -13.945 27.456 -7.022 1.00 78.62 99 THR A O 1
ATOM 767 N N . VAL A 1 100 ? -11.861 28.273 -6.930 1.00 80.44 100 VAL A N 1
ATOM 768 C CA . VAL A 1 100 ? -11.950 28.751 -5.531 1.00 80.44 100 VAL A CA 1
ATOM 769 C C . VAL A 1 100 ? -13.239 29.546 -5.280 1.00 80.44 100 VAL A C 1
ATOM 771 O O . VAL A 1 100 ? -13.891 29.382 -4.256 1.00 80.44 100 VAL A O 1
ATOM 774 N N . LYS A 1 101 ? -13.664 30.357 -6.256 1.0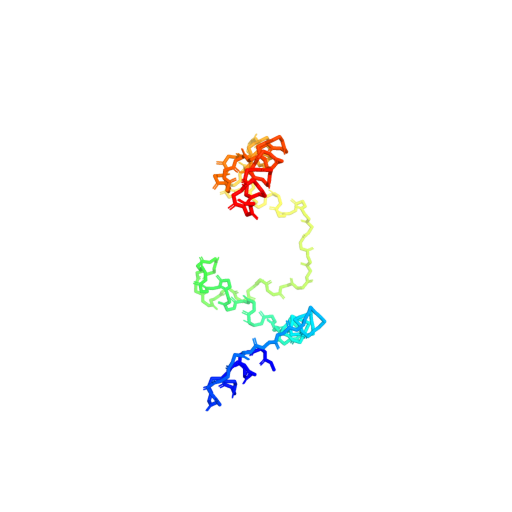0 82.81 101 LYS A N 1
ATOM 775 C CA . LYS A 1 101 ? -14.929 31.100 -6.209 1.00 82.81 101 LYS A CA 1
ATOM 776 C C . LYS A 1 101 ? -16.167 30.192 -6.126 1.00 82.81 101 LYS A C 1
ATOM 778 O O . LYS A 1 101 ? -17.083 30.522 -5.386 1.00 82.81 101 LYS A O 1
ATOM 783 N N . ALA A 1 102 ? -16.192 29.082 -6.864 1.00 82.62 102 ALA A N 1
ATOM 784 C CA . ALA A 1 102 ? -17.296 28.122 -6.843 1.00 82.62 102 ALA A CA 1
ATOM 785 C C . ALA A 1 102 ? -17.389 27.412 -5.483 1.00 82.62 102 ALA A C 1
ATOM 787 O O . ALA A 1 102 ? -18.474 27.345 -4.917 1.00 82.62 102 ALA A O 1
ATOM 788 N N . LEU A 1 103 ? -16.246 27.013 -4.913 1.00 82.38 103 LEU A N 1
ATOM 789 C CA . LEU A 1 103 ? -16.173 26.413 -3.574 1.00 82.38 103 LEU A CA 1
ATOM 790 C C . LEU A 1 103 ? -16.658 27.375 -2.477 1.00 82.38 103 LEU A C 1
ATOM 792 O O . LEU A 1 103 ? -17.384 26.981 -1.570 1.00 82.38 103 LEU A O 1
ATOM 796 N N . ILE A 1 104 ? -16.287 28.659 -2.568 1.00 86.25 104 ILE A N 1
ATOM 797 C CA . ILE A 1 104 ? -16.755 29.686 -1.623 1.00 86.25 104 ILE A CA 1
ATOM 798 C C . ILE A 1 104 ? -18.273 29.877 -1.738 1.00 86.25 104 ILE A C 1
ATOM 800 O O . ILE A 1 104 ? -18.949 30.018 -0.721 1.00 86.25 104 ILE A O 1
ATOM 804 N N . SER A 1 105 ? -18.816 29.898 -2.957 1.00 85.00 105 SER A N 1
ATOM 805 C CA . SER A 1 105 ? -20.258 30.029 -3.175 1.00 85.00 105 SER A CA 1
ATOM 806 C C . SER A 1 105 ? -21.039 28.838 -2.620 1.00 85.00 105 SER A C 1
ATOM 808 O O . SER A 1 105 ? -22.019 29.063 -1.919 1.00 85.00 105 SER A O 1
ATOM 810 N N . GLU A 1 106 ? -20.580 27.608 -2.858 1.00 82.94 106 GLU A N 1
ATOM 811 C CA . GLU A 1 106 ? -21.188 26.381 -2.323 1.00 82.94 106 GLU A CA 1
ATOM 812 C C . GLU A 1 106 ? -21.249 26.406 -0.788 1.00 82.94 106 GLU A C 1
ATOM 814 O O . GLU A 1 106 ? -22.321 26.268 -0.201 1.00 82.94 106 GLU A O 1
ATOM 819 N N . PHE A 1 107 ? -20.131 26.739 -0.136 1.00 80.69 107 PHE A N 1
ATOM 820 C CA . PHE A 1 107 ? -20.073 26.852 1.322 1.00 80.69 107 PHE A CA 1
ATOM 821 C C . PHE A 1 107 ? -21.007 27.943 1.876 1.00 80.69 107 PHE A C 1
ATOM 823 O O . PHE A 1 107 ? -21.610 27.795 2.940 1.00 80.69 107 PHE A O 1
ATOM 830 N N . LEU A 1 108 ? -21.144 29.072 1.175 1.00 81.62 108 LEU A N 1
ATOM 831 C CA . LEU A 1 108 ? -22.033 30.158 1.596 1.00 81.62 108 LEU A CA 1
ATOM 832 C C . LEU A 1 108 ? -23.517 29.831 1.383 1.00 81.62 108 LEU A C 1
ATOM 834 O O . LEU A 1 108 ? -24.350 30.366 2.115 1.00 81.62 108 LEU A O 1
ATOM 838 N N . GLU A 1 109 ? -23.864 28.996 0.404 1.00 77.25 109 GLU A N 1
ATOM 839 C CA . GLU A 1 109 ? -25.241 28.532 0.199 1.00 77.25 109 GLU A CA 1
ATOM 840 C C . GLU A 1 109 ? -25.639 27.447 1.206 1.00 77.25 109 GLU A C 1
ATOM 842 O O . GLU A 1 109 ? -26.728 27.530 1.780 1.00 77.25 109 GLU A O 1
ATOM 847 N N . GLU A 1 110 ? -24.740 26.518 1.540 1.00 67.75 110 GLU A N 1
ATOM 848 C CA . GLU A 1 110 ? -24.972 25.544 2.617 1.00 67.75 110 GLU A CA 1
ATOM 849 C C . GLU A 1 110 ? -25.284 26.238 3.953 1.00 67.75 110 GLU A C 1
ATOM 851 O O . GLU A 1 110 ? -26.248 25.884 4.631 1.00 67.75 110 GLU A O 1
ATOM 856 N N . ASN A 1 111 ? -24.555 27.305 4.296 1.00 64.94 111 ASN A N 1
ATOM 857 C CA . ASN A 1 111 ? -24.764 28.041 5.549 1.00 64.94 111 ASN A CA 1
ATOM 858 C C . ASN A 1 111 ? -26.026 28.924 5.576 1.00 64.94 111 ASN A C 1
ATOM 860 O O . ASN A 1 111 ? -26.464 29.322 6.654 1.00 64.94 111 ASN A O 1
ATOM 864 N N . LYS A 1 112 ? -26.633 29.240 4.425 1.00 59.31 112 LYS A N 1
ATOM 865 C CA . LYS A 1 112 ? -27.917 29.968 4.373 1.00 59.31 112 LYS A CA 1
ATOM 866 C C . LYS A 1 112 ? -29.123 29.061 4.587 1.00 59.31 112 LYS A C 1
ATOM 868 O O . LYS A 1 112 ? -30.191 29.553 4.924 1.00 59.31 112 LYS A O 1
ATOM 873 N N . THR A 1 113 ? -28.955 27.757 4.400 1.00 55.41 113 THR A N 1
ATOM 874 C CA . THR A 1 113 ? -30.048 26.777 4.494 1.00 55.41 113 THR A CA 1
ATOM 875 C C . THR A 1 113 ? -30.246 26.265 5.932 1.00 55.41 113 THR A C 1
ATOM 877 O O . THR A 1 113 ? -31.168 25.500 6.197 1.00 55.41 113 THR A O 1
ATOM 880 N N . VAL A 1 114 ? -29.397 26.700 6.876 1.00 54.41 114 VAL A N 1
ATOM 881 C CA . VAL A 1 114 ? -29.420 26.320 8.306 1.00 54.41 114 VAL A CA 1
ATOM 882 C C . VAL A 1 114 ? -29.878 27.491 9.208 1.00 54.41 114 VAL A C 1
ATOM 884 O O . VAL A 1 114 ? -29.598 27.502 10.404 1.00 54.41 114 VAL A O 1
ATOM 887 N N . GLN A 1 115 ? -30.594 28.484 8.661 1.00 44.00 115 GLN A N 1
ATOM 888 C CA . GLN A 1 115 ? -31.287 29.529 9.438 1.00 44.00 115 GLN A CA 1
ATOM 889 C C . GLN A 1 115 ? -32.804 29.366 9.402 1.00 44.00 115 GLN A C 1
ATOM 891 O O . GLN A 1 115 ? -33.346 29.130 8.301 1.00 44.00 115 GLN A O 1
#

Radius of gyration: 23.7 Å; chains: 1; bounding box: 55×49×48 Å

pLDDT: mean 77.82, std 14.74, range [44.0, 97.94]

Organism: Araneus ventricosus (NCBI:txid182803)

Foldseek 3Di:
DVVVVCVVCVVVVHDDDADPVRVVVVVVVVVVPDDPVNVVVVCVVVVVDDDDPVPVPPPPDDDPVVVVQVVCVVVVVPPVDVVCVVCVVVPPPDDDPQDPVNVVVVVVVVVVVVD

Secondary structure (DSSP, 8-state):
-HHHHHHHHHHTT-PPP--HHHHHHHHHHHHTT--HHHHHHHHHHTTSS-STT-GGG---S---HHHHHHHHHHTT-----HHHHHHHHHHS--S----HHHHHHHHHHHTTTT-